Protein AF-A0A317CWC9-F1 (afdb_monomer_lite)

Foldseek 3Di:
DVVLLVQLVVQPVQDDPLNLLLVVQCVQCVVPPVWKHFDQLVVSCVVSVHPDSVLSVLSQVQCCVQFQKPFPPDAACDDPPRGRTTMIGGGDDPDSDDDVCPPGRDRDD

Organism: NCBI:txid2202420

Sequence (109 aa):
MNDYRRTIRNCPDVTGSNLAVALLMAEYADYDTGMQCFPSQKRIAAEIGFRSARQVRTIQQWLEVVGWLHFTGERVESDGDHQGNKIWWLTIPECPHRHDGSALPVVKD

Secondary structure (DSSP, 8-state):
-HHHHHHHHT-TTS-HHHHHHHHHHHHHHHHHTSSEE---HHHHHHHHT-S-HHHHHHHHHHHHHTTSEEEEEEE-SS-GGGTTPEEEEE---SS-----STTS-----

Structure (mmCIF, N/CA/C/O backbone):
data_AF-A0A317CWC9-F1
#
_entry.id   AF-A0A317CWC9-F1
#
loop_
_atom_site.group_PDB
_atom_site.id
_atom_site.type_symbol
_atom_site.label_atom_id
_atom_site.label_alt_id
_atom_site.label_comp_id
_atom_site.label_asym_id
_atom_site.label_entity_id
_atom_site.label_seq_id
_atom_site.pdbx_PDB_ins_code
_atom_site.Cartn_x
_atom_site.Cartn_y
_atom_site.Cartn_z
_atom_site.occupancy
_atom_site.B_iso_or_equiv
_atom_site.auth_seq_id
_atom_site.auth_comp_id
_atom_site.auth_asym_id
_atom_site.auth_atom_id
_atom_site.pdbx_PDB_model_num
ATOM 1 N N . MET A 1 1 ? -2.641 -6.979 -11.256 1.00 77.56 1 MET A N 1
ATOM 2 C CA . MET A 1 1 ? -3.163 -5.986 -10.289 1.00 77.56 1 MET A CA 1
ATOM 3 C C . MET A 1 1 ? -4.633 -6.159 -9.894 1.00 77.56 1 MET A C 1
ATOM 5 O O . MET A 1 1 ? -4.962 -5.996 -8.722 1.00 77.56 1 MET A O 1
ATOM 9 N N . ASN A 1 2 ? -5.535 -6.526 -10.816 1.00 76.50 2 ASN A N 1
ATOM 10 C CA . ASN A 1 2 ? -6.956 -6.739 -10.483 1.00 76.50 2 ASN A CA 1
ATOM 11 C C . ASN A 1 2 ? -7.199 -7.818 -9.414 1.00 76.50 2 ASN A C 1
ATOM 13 O O . ASN A 1 2 ? -8.069 -7.639 -8.563 1.00 76.50 2 ASN A O 1
ATOM 17 N N . ASP A 1 3 ? -6.395 -8.884 -9.401 1.00 86.00 3 ASP A N 1
ATOM 18 C CA . ASP A 1 3 ? -6.486 -9.922 -8.371 1.00 86.00 3 ASP A CA 1
ATOM 19 C C . ASP A 1 3 ? -6.113 -9.404 -6.986 1.00 86.00 3 ASP A C 1
ATOM 21 O O . ASP A 1 3 ? -6.862 -9.639 -6.045 1.00 86.00 3 ASP A O 1
ATOM 25 N N . TYR A 1 4 ? -5.051 -8.604 -6.867 1.00 91.00 4 TYR A N 1
ATOM 26 C CA . TYR A 1 4 ? -4.666 -7.976 -5.602 1.00 91.00 4 TYR A CA 1
ATOM 27 C C . TYR A 1 4 ? -5.813 -7.142 -5.020 1.00 91.00 4 TYR A C 1
ATOM 29 O O . TYR A 1 4 ? -6.251 -7.386 -3.897 1.00 91.00 4 TYR A O 1
ATOM 37 N N . ARG A 1 5 ? -6.373 -6.211 -5.810 1.00 92.50 5 ARG A N 1
ATOM 38 C CA . ARG A 1 5 ? -7.478 -5.345 -5.357 1.00 92.50 5 ARG A CA 1
ATOM 39 C C . ARG A 1 5 ? -8.727 -6.129 -4.976 1.00 92.50 5 ARG A C 1
ATOM 41 O O . ARG A 1 5 ? -9.431 -5.746 -4.047 1.00 92.50 5 ARG A O 1
ATOM 48 N N . ARG A 1 6 ? -9.038 -7.193 -5.716 1.00 91.94 6 ARG A N 1
ATOM 49 C CA . ARG A 1 6 ? -10.183 -8.056 -5.422 1.00 91.94 6 ARG A CA 1
ATOM 50 C C . ARG A 1 6 ? -9.968 -8.813 -4.115 1.00 91.94 6 ARG A C 1
ATOM 52 O O . ARG A 1 6 ? -10.848 -8.790 -3.263 1.00 91.94 6 ARG A O 1
ATOM 59 N N . THR A 1 7 ? -8.811 -9.443 -3.941 1.00 92.19 7 THR A N 1
ATOM 60 C CA . THR A 1 7 ? -8.527 -10.259 -2.757 1.00 92.19 7 THR A CA 1
ATOM 61 C C . THR A 1 7 ? -8.414 -9.399 -1.503 1.00 92.19 7 THR A C 1
ATOM 63 O O . THR A 1 7 ? -9.006 -9.747 -0.487 1.00 92.19 7 THR A O 1
ATOM 66 N N . ILE A 1 8 ? -7.746 -8.243 -1.572 1.00 92.06 8 ILE A N 1
ATOM 67 C CA . ILE A 1 8 ? -7.570 -7.374 -0.402 1.00 92.06 8 ILE A CA 1
ATOM 68 C C . ILE A 1 8 ? -8.882 -6.740 0.073 1.00 92.06 8 ILE A C 1
ATOM 70 O O . ILE A 1 8 ? -9.103 -6.640 1.273 1.00 92.06 8 ILE A O 1
ATOM 74 N N . ARG A 1 9 ? -9.802 -6.391 -0.841 1.00 93.31 9 ARG A N 1
ATOM 75 C CA . ARG A 1 9 ? -11.155 -5.917 -0.479 1.00 93.31 9 ARG A CA 1
ATOM 76 C C . ARG A 1 9 ? -11.981 -6.977 0.238 1.00 93.31 9 ARG A C 1
ATOM 78 O O . ARG A 1 9 ? -12.855 -6.634 1.024 1.00 93.31 9 ARG A O 1
ATOM 85 N N . ASN A 1 10 ? -11.715 -8.244 -0.060 1.00 90.00 10 ASN A N 1
ATOM 86 C CA . ASN A 1 10 ? -12.383 -9.376 0.566 1.00 90.00 10 ASN A CA 1
ATOM 87 C C . ASN A 1 10 ? -11.652 -9.857 1.829 1.00 90.00 10 ASN A C 1
ATOM 89 O O . ASN A 1 10 ? -12.110 -10.808 2.461 1.00 90.00 10 ASN A O 1
ATOM 93 N N . CYS A 1 11 ? -10.526 -9.237 2.202 1.00 88.12 11 CYS A N 1
ATOM 94 C CA . CYS A 1 11 ? -9.812 -9.575 3.422 1.00 88.12 11 CYS A CA 1
ATOM 95 C C . CYS A 1 11 ? -10.496 -8.896 4.620 1.00 88.12 11 CYS A C 1
ATOM 97 O O . CYS A 1 11 ? -10.513 -7.666 4.686 1.00 88.12 11 CYS A O 1
ATOM 99 N N . PRO A 1 12 ? -11.040 -9.661 5.582 1.00 85.00 12 PRO A N 1
ATOM 100 C CA . PRO A 1 12 ? -11.782 -9.091 6.706 1.00 85.00 12 PRO A CA 1
ATOM 101 C C . PRO A 1 12 ? -10.900 -8.278 7.664 1.00 85.00 12 PRO A C 1
ATOM 103 O O . PRO A 1 12 ? -11.420 -7.433 8.384 1.00 85.00 12 PRO A O 1
ATOM 106 N N . ASP A 1 13 ? -9.585 -8.512 7.660 1.00 83.81 13 ASP A N 1
ATOM 107 C CA . ASP A 1 13 ? -8.631 -7.865 8.568 1.00 83.81 13 ASP A CA 1
ATOM 108 C C . ASP A 1 13 ? -8.021 -6.578 7.982 1.00 83.81 13 ASP A C 1
ATOM 110 O O . ASP A 1 13 ? -7.399 -5.790 8.697 1.00 83.81 13 ASP A O 1
ATOM 114 N N . VAL A 1 14 ? -8.194 -6.335 6.677 1.00 89.69 14 VAL A N 1
ATOM 115 C CA . VAL A 1 14 ? -7.703 -5.126 6.002 1.00 89.69 14 VAL A CA 1
ATOM 116 C C . VAL A 1 14 ? -8.873 -4.173 5.788 1.00 89.69 14 VAL A C 1
ATOM 118 O O . VAL A 1 14 ? -9.509 -4.161 4.737 1.00 89.69 14 VAL A O 1
ATOM 121 N N . THR A 1 15 ? -9.163 -3.355 6.798 1.00 89.06 15 THR A N 1
ATOM 122 C CA . THR A 1 15 ? -10.300 -2.420 6.793 1.00 89.06 15 THR A CA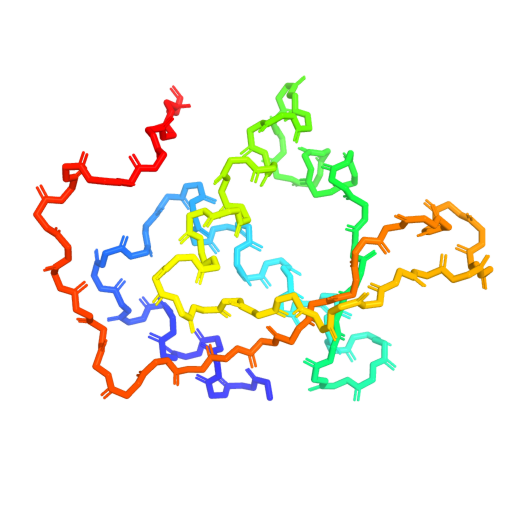 1
ATOM 123 C C . THR A 1 15 ? -9.866 -0.967 6.982 1.00 89.06 15 THR A C 1
ATOM 125 O O . THR A 1 15 ? -8.718 -0.681 7.324 1.00 89.06 15 THR A O 1
ATOM 128 N N . GLY A 1 16 ? -10.798 -0.032 6.767 1.00 92.00 16 GLY A N 1
ATOM 129 C CA . GLY A 1 16 ? -10.609 1.393 7.061 1.00 92.00 16 GLY A CA 1
ATOM 130 C C . GLY A 1 16 ? -9.366 1.986 6.393 1.00 92.00 16 GLY A C 1
ATOM 131 O O . GLY A 1 16 ? -9.128 1.787 5.198 1.00 92.00 16 GLY A O 1
ATOM 132 N N . SER A 1 17 ? -8.558 2.684 7.188 1.00 93.62 17 SER A N 1
ATOM 133 C CA . SER A 1 17 ? -7.303 3.317 6.772 1.00 93.62 17 SER A CA 1
ATOM 134 C C . SER A 1 17 ? -6.318 2.347 6.103 1.00 93.62 17 SER A C 1
ATOM 136 O O . SER A 1 17 ? -5.662 2.717 5.127 1.00 93.62 17 SER A O 1
ATOM 138 N N . ASN A 1 18 ? -6.246 1.092 6.568 1.00 93.06 18 ASN A N 1
ATOM 139 C CA . ASN A 1 18 ? -5.356 0.080 5.987 1.00 93.06 18 ASN A CA 1
ATOM 140 C C . ASN A 1 18 ? -5.765 -0.264 4.553 1.00 93.06 18 ASN A C 1
ATOM 142 O O . ASN A 1 18 ? -4.921 -0.302 3.656 1.00 93.06 18 ASN A O 1
ATOM 146 N N . LEU A 1 19 ? -7.068 -0.456 4.328 1.00 94.62 19 LEU A N 1
ATOM 147 C CA . LEU A 1 19 ? -7.609 -0.751 3.004 1.00 94.62 19 LEU A CA 1
ATOM 148 C C . LEU A 1 19 ? -7.417 0.421 2.041 1.00 94.62 19 LEU A C 1
ATOM 150 O O . LEU A 1 19 ? -7.029 0.206 0.894 1.00 94.62 19 LEU A O 1
ATOM 154 N N . ALA A 1 20 ? -7.648 1.652 2.504 1.00 96.19 20 ALA A N 1
ATOM 155 C CA . ALA A 1 20 ? -7.471 2.850 1.688 1.00 96.19 20 ALA A CA 1
ATOM 156 C C . ALA A 1 20 ? -6.024 2.989 1.185 1.00 96.19 20 ALA A C 1
ATOM 158 O O . ALA A 1 20 ? -5.803 3.145 -0.016 1.00 96.19 20 ALA A O 1
ATOM 159 N N . VAL A 1 21 ? -5.035 2.846 2.078 1.00 96.12 21 VAL A N 1
ATOM 160 C CA . VAL A 1 21 ? -3.611 2.881 1.699 1.00 96.12 21 VAL A CA 1
ATOM 161 C C . VAL A 1 21 ? -3.273 1.757 0.727 1.00 96.12 21 VAL A C 1
ATOM 163 O O . VAL A 1 21 ? -2.611 2.003 -0.279 1.00 96.12 21 VAL A O 1
ATOM 166 N N . ALA A 1 22 ? -3.732 0.534 0.989 1.00 95.06 22 ALA A N 1
ATOM 167 C CA . ALA A 1 22 ? -3.384 -0.606 0.154 1.00 95.06 22 ALA A CA 1
ATOM 168 C C . ALA A 1 22 ? -3.984 -0.517 -1.262 1.00 95.06 22 ALA A C 1
ATOM 170 O O . ALA A 1 22 ? -3.322 -0.874 -2.238 1.00 95.06 22 ALA A O 1
ATOM 171 N N . LEU A 1 23 ? -5.214 -0.008 -1.390 1.00 95.38 23 LEU A N 1
ATOM 172 C CA . LEU A 1 23 ? -5.846 0.236 -2.689 1.00 95.38 23 LEU A CA 1
ATOM 173 C C . LEU A 1 23 ? -5.151 1.354 -3.463 1.00 95.38 23 LEU A C 1
ATOM 175 O O . LEU A 1 23 ? -4.945 1.205 -4.668 1.00 95.38 23 LEU A O 1
ATOM 179 N N . LEU A 1 24 ? -4.752 2.425 -2.775 1.00 94.50 24 LEU A N 1
ATOM 180 C CA . LEU A 1 24 ? -4.024 3.519 -3.402 1.00 94.50 24 LEU A CA 1
ATOM 181 C C . LEU A 1 24 ? -2.640 3.060 -3.876 1.00 94.50 24 LEU A C 1
ATOM 183 O O . LEU A 1 24 ? -2.241 3.353 -4.996 1.00 94.50 24 LEU A O 1
ATOM 187 N N . MET A 1 25 ? -1.931 2.244 -3.092 1.00 93.44 25 MET A N 1
ATOM 188 C CA . MET A 1 25 ? -0.676 1.633 -3.544 1.00 93.44 25 MET A CA 1
ATOM 189 C C . MET A 1 25 ? -0.858 0.772 -4.802 1.00 93.44 25 MET A C 1
ATOM 191 O O . MET A 1 25 ? -0.024 0.834 -5.703 1.00 93.44 25 MET A O 1
ATOM 195 N N . ALA A 1 26 ? -1.966 0.033 -4.913 1.00 93.12 26 ALA A N 1
ATOM 196 C CA . ALA A 1 26 ? -2.297 -0.697 -6.137 1.00 93.12 26 ALA A CA 1
ATOM 197 C C . ALA A 1 26 ? -2.540 0.223 -7.340 1.00 93.12 26 ALA A C 1
ATOM 199 O O . ALA A 1 26 ? -2.187 -0.133 -8.458 1.00 93.12 26 ALA A O 1
ATOM 200 N N . GLU A 1 27 ? -3.149 1.393 -7.142 1.00 91.50 27 GLU A N 1
ATOM 201 C CA . GLU A 1 27 ? -3.307 2.422 -8.182 1.00 91.50 27 GLU A CA 1
ATOM 202 C C . GLU A 1 27 ? -1.965 2.967 -8.677 1.00 91.50 27 GLU A C 1
ATOM 204 O O . GLU A 1 27 ? -1.737 3.009 -9.883 1.00 91.50 27 GLU A O 1
ATOM 209 N N . TYR A 1 28 ? -1.030 3.259 -7.769 1.00 88.88 28 TYR A N 1
ATOM 210 C CA . TYR A 1 28 ? 0.331 3.638 -8.160 1.00 88.88 28 TYR A CA 1
ATOM 211 C C . TYR A 1 28 ? 1.062 2.528 -8.916 1.00 88.88 28 TYR A C 1
ATOM 213 O O . TYR A 1 28 ? 1.774 2.814 -9.876 1.00 88.88 28 TYR A O 1
ATOM 221 N N . ALA A 1 29 ? 0.883 1.268 -8.512 1.00 88.75 29 ALA A N 1
ATOM 222 C CA . ALA A 1 29 ? 1.506 0.148 -9.210 1.00 88.75 29 ALA A CA 1
ATOM 223 C C . ALA A 1 29 ? 0.989 -0.011 -10.645 1.00 88.75 29 ALA A C 1
ATOM 225 O O . ALA A 1 29 ? 1.768 -0.366 -11.523 1.00 88.75 29 ALA A O 1
ATOM 226 N N . ASP A 1 30 ? -0.294 0.269 -10.897 1.00 85.12 30 ASP A N 1
ATOM 227 C CA . ASP A 1 30 ? -0.851 0.256 -12.256 1.00 85.12 30 ASP A CA 1
ATOM 228 C C . ASP A 1 30 ? -0.257 1.343 -13.154 1.00 85.12 30 ASP A C 1
ATOM 230 O O . ASP A 1 30 ? -0.150 1.135 -14.360 1.00 85.12 30 ASP A O 1
ATOM 234 N N . TYR A 1 31 ? 0.103 2.494 -12.581 1.00 76.06 31 TYR A N 1
ATOM 235 C CA . TYR A 1 31 ? 0.630 3.623 -13.343 1.00 76.06 31 TYR A CA 1
ATOM 236 C C . TYR A 1 31 ? 2.103 3.446 -13.746 1.00 76.06 31 TYR A C 1
ATOM 238 O O . TYR A 1 31 ? 2.499 3.922 -14.805 1.00 76.06 31 TYR A O 1
ATOM 246 N N . ASP A 1 32 ? 2.907 2.771 -12.919 1.00 70.75 32 ASP A N 1
ATOM 247 C CA . ASP A 1 32 ? 4.354 2.637 -13.129 1.00 70.75 32 ASP A CA 1
ATOM 248 C C . ASP A 1 32 ? 4.734 1.396 -13.965 1.00 70.75 32 ASP A C 1
ATOM 250 O O . ASP A 1 32 ? 5.085 1.501 -15.138 1.00 70.75 32 ASP A O 1
ATOM 254 N N . THR A 1 33 ? 4.658 0.195 -13.381 1.00 62.25 33 THR A N 1
ATOM 255 C CA . THR A 1 33 ? 5.203 -1.044 -13.991 1.00 62.25 33 THR A CA 1
ATOM 256 C C . THR A 1 33 ? 4.290 -2.266 -13.858 1.00 62.25 33 THR A C 1
ATOM 258 O O . THR A 1 33 ? 4.608 -3.347 -14.354 1.00 62.25 33 THR A O 1
ATOM 261 N N . GLY A 1 34 ?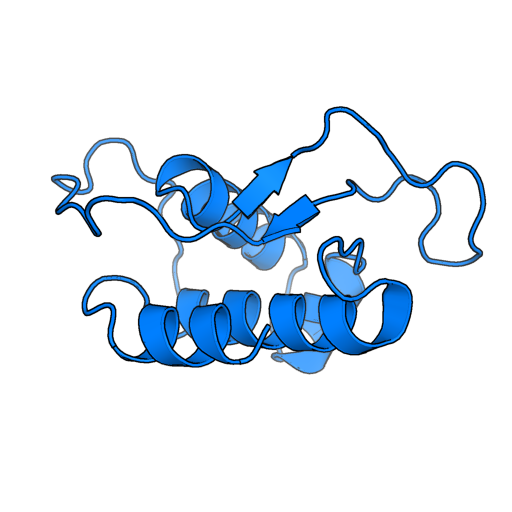 3.144 -2.129 -13.189 1.00 65.19 34 GLY A N 1
ATOM 262 C CA . GLY A 1 34 ? 2.128 -3.171 -13.038 1.00 65.19 34 GLY A CA 1
ATOM 263 C C . GLY A 1 34 ? 2.358 -4.162 -11.892 1.00 65.19 34 GLY A C 1
ATOM 264 O O . GLY A 1 34 ? 1.487 -5.005 -11.666 1.00 65.19 34 GLY A O 1
ATOM 265 N N . MET A 1 35 ? 3.476 -4.080 -11.156 1.00 66.38 35 MET A N 1
ATOM 266 C CA . MET A 1 35 ? 3.751 -4.932 -9.979 1.00 66.38 35 MET A CA 1
ATOM 267 C C . MET A 1 35 ? 4.500 -4.241 -8.833 1.00 66.38 35 MET A C 1
ATOM 269 O O . MET A 1 35 ? 4.314 -4.642 -7.680 1.00 66.38 35 MET A O 1
ATOM 273 N N . GLN A 1 36 ? 5.308 -3.214 -9.113 1.00 83.38 36 GLN A N 1
ATOM 274 C CA . GLN A 1 36 ? 5.991 -2.439 -8.079 1.00 83.38 36 GLN A CA 1
ATOM 275 C C . GLN A 1 36 ? 5.416 -1.026 -7.980 1.00 83.38 36 GLN A C 1
ATOM 277 O O . GLN A 1 36 ? 4.867 -0.497 -8.943 1.00 83.38 36 GLN A O 1
ATOM 282 N N . CYS A 1 37 ? 5.524 -0.418 -6.804 1.00 87.88 37 CYS A N 1
ATOM 283 C CA . CYS A 1 37 ? 5.144 0.972 -6.598 1.00 87.88 37 CYS A CA 1
ATOM 284 C C . CYS A 1 37 ? 6.051 1.646 -5.569 1.00 87.88 37 CYS A C 1
ATOM 286 O O . CYS A 1 37 ? 6.576 1.010 -4.655 1.00 87.88 37 CYS A O 1
ATOM 288 N N . PHE A 1 38 ? 6.218 2.958 -5.704 1.00 90.56 38 PHE A N 1
ATOM 289 C CA . PHE A 1 38 ? 7.049 3.772 -4.810 1.00 90.56 38 PHE A CA 1
ATOM 290 C C . PHE A 1 38 ? 6.425 5.148 -4.490 1.00 90.56 38 PHE A C 1
ATOM 292 O O . PHE A 1 38 ? 7.108 6.183 -4.507 1.00 90.56 38 PHE A O 1
ATOM 299 N N . PRO A 1 39 ? 5.114 5.218 -4.179 1.00 88.62 39 PRO A N 1
ATOM 300 C CA . PRO A 1 39 ? 4.491 6.485 -3.824 1.00 88.62 39 PRO A CA 1
ATOM 301 C C . PRO A 1 39 ? 5.127 7.080 -2.567 1.00 88.62 39 PRO A C 1
ATOM 303 O O . PRO A 1 39 ? 5.443 6.377 -1.599 1.00 88.62 39 PRO A O 1
ATOM 306 N N . SER A 1 40 ? 5.274 8.406 -2.554 1.00 90.31 40 SER A N 1
ATOM 307 C CA . SER A 1 40 ? 5.748 9.091 -1.356 1.00 90.31 40 SER A CA 1
ATOM 308 C C . SER A 1 40 ? 4.685 9.014 -0.256 1.00 90.31 40 SER A C 1
ATOM 310 O O . SER A 1 40 ? 3.487 9.180 -0.494 1.00 90.31 40 SER A O 1
ATOM 312 N N . GLN A 1 41 ? 5.118 8.805 0.989 1.00 92.38 41 GLN A N 1
ATOM 313 C CA . GLN A 1 41 ? 4.199 8.726 2.134 1.00 92.38 41 GLN A CA 1
ATOM 314 C C . GLN A 1 41 ? 3.409 10.025 2.334 1.00 92.38 41 GLN A C 1
ATOM 316 O O . GLN A 1 41 ? 2.265 9.995 2.779 1.00 92.38 41 GLN A O 1
ATOM 321 N N . LYS A 1 42 ? 4.014 11.171 1.992 1.00 92.38 42 LYS A N 1
ATOM 322 C CA . LYS A 1 42 ? 3.346 12.477 2.029 1.00 92.38 42 LYS A CA 1
ATOM 323 C C . LYS A 1 42 ? 2.210 12.552 1.016 1.00 92.38 42 LYS A C 1
ATOM 325 O O . LYS A 1 42 ? 1.155 13.080 1.346 1.00 92.38 42 LYS A O 1
ATOM 330 N N . ARG A 1 43 ? 2.419 12.011 -0.184 1.00 91.44 43 ARG A N 1
ATOM 331 C CA . ARG A 1 43 ? 1.413 12.023 -1.242 1.00 91.44 43 ARG A CA 1
ATOM 332 C C . ARG A 1 43 ? 0.235 11.114 -0.911 1.00 91.44 43 ARG A C 1
ATOM 334 O O . ARG A 1 43 ? -0.894 11.582 -0.948 1.00 91.44 43 ARG A O 1
ATOM 341 N N . ILE A 1 44 ? 0.501 9.892 -0.442 1.00 93.38 44 ILE A N 1
ATOM 342 C CA . ILE A 1 44 ? -0.553 9.000 0.075 1.00 93.38 44 ILE A CA 1
ATOM 343 C C . ILE A 1 44 ? -1.346 9.686 1.193 1.00 93.38 44 ILE A C 1
ATOM 345 O O . ILE A 1 44 ? -2.572 9.648 1.196 1.00 93.38 44 ILE A O 1
ATOM 349 N N . ALA A 1 45 ? -0.658 10.326 2.146 1.00 94.25 45 ALA A N 1
ATOM 350 C CA . ALA A 1 45 ? -1.329 11.013 3.246 1.00 94.25 45 ALA A CA 1
ATOM 351 C C . ALA A 1 45 ? -2.247 12.132 2.737 1.00 94.25 45 ALA A C 1
ATOM 353 O O . ALA A 1 45 ? -3.377 12.236 3.201 1.00 94.25 45 ALA A O 1
ATOM 354 N N . ALA A 1 46 ? -1.790 12.930 1.769 1.00 93.62 46 ALA A N 1
ATOM 355 C CA . ALA A 1 46 ? -2.592 13.991 1.170 1.00 93.62 46 ALA A CA 1
ATOM 356 C C . ALA A 1 46 ? -3.820 13.447 0.420 1.00 93.62 46 ALA A C 1
ATOM 358 O O . ALA A 1 46 ? -4.911 13.982 0.589 1.00 93.62 46 ALA A O 1
ATOM 359 N N . GLU A 1 47 ? -3.660 12.374 -0.357 1.00 93.94 47 GLU A N 1
ATOM 360 C CA . GLU A 1 47 ? -4.739 11.777 -1.159 1.00 93.94 47 GLU A CA 1
ATOM 361 C C . GLU A 1 47 ? -5.809 11.094 -0.295 1.00 93.94 47 GLU A C 1
ATOM 363 O O . GLU A 1 47 ? -6.994 11.173 -0.606 1.00 93.94 47 GLU A O 1
ATOM 368 N N . ILE A 1 48 ? -5.418 10.484 0.828 1.00 92.56 48 ILE A N 1
ATOM 369 C CA . ILE A 1 48 ? -6.358 9.867 1.781 1.00 92.56 48 ILE A CA 1
ATOM 370 C C . ILE A 1 48 ? -6.941 10.899 2.766 1.00 92.56 48 ILE A C 1
ATOM 372 O O . ILE A 1 48 ? -7.988 10.668 3.367 1.00 92.56 48 ILE A O 1
ATOM 376 N N . GLY A 1 49 ? -6.288 12.053 2.936 1.00 93.25 49 GLY A N 1
ATOM 377 C CA . GLY A 1 49 ? -6.689 13.088 3.895 1.00 93.25 49 GLY A CA 1
ATOM 378 C C . GLY A 1 49 ? -6.107 12.906 5.302 1.00 93.25 49 GLY A C 1
ATOM 379 O O . GLY A 1 49 ? -6.609 13.484 6.269 1.00 93.25 49 GLY A O 1
ATOM 380 N N . PHE A 1 50 ? -5.032 12.131 5.449 1.00 92.38 50 PHE A N 1
ATOM 381 C CA . PHE A 1 50 ? -4.304 12.029 6.710 1.00 92.38 50 PHE A CA 1
ATOM 382 C C . PHE A 1 50 ? -3.509 13.297 7.005 1.00 92.38 50 PHE A C 1
ATOM 384 O O . PHE A 1 50 ? -2.815 13.857 6.158 1.00 92.38 50 PHE A O 1
ATOM 391 N N . ARG A 1 51 ? -3.512 13.697 8.279 1.00 90.19 51 ARG A N 1
ATOM 392 C CA . ARG A 1 51 ? -2.735 14.852 8.756 1.00 90.19 51 ARG A CA 1
ATOM 393 C C . ARG A 1 51 ? -1.229 14.585 8.817 1.00 90.19 51 ARG A C 1
ATOM 395 O O . ARG A 1 51 ? -0.453 15.520 8.995 1.00 90.19 51 ARG A O 1
ATOM 402 N N . SER A 1 52 ? -0.800 13.323 8.732 1.00 90.94 52 SER A N 1
ATOM 403 C CA . SER A 1 52 ? 0.605 12.944 8.884 1.00 90.94 52 SER A CA 1
ATOM 404 C C . SER A 1 52 ? 1.007 11.765 8.006 1.00 90.94 52 SER A C 1
ATOM 406 O O . SER A 1 52 ? 0.408 10.692 8.056 1.00 90.94 52 SER A O 1
ATOM 408 N N . ALA A 1 53 ? 2.138 11.919 7.314 1.00 92.75 53 ALA A N 1
ATOM 409 C CA . ALA A 1 53 ? 2.817 10.834 6.603 1.00 92.75 53 ALA A CA 1
ATOM 410 C C . ALA A 1 53 ? 3.268 9.687 7.531 1.00 92.75 53 ALA A C 1
ATOM 412 O O . ALA A 1 53 ? 3.482 8.565 7.074 1.00 92.75 53 ALA A O 1
ATOM 413 N N . ARG A 1 54 ? 3.391 9.933 8.846 1.00 92.56 54 ARG A N 1
ATOM 414 C CA . ARG A 1 54 ? 3.748 8.887 9.815 1.00 92.56 54 ARG A CA 1
ATOM 415 C C . ARG A 1 54 ? 2.681 7.795 9.891 1.00 92.56 54 ARG A C 1
ATOM 417 O O . ARG A 1 54 ? 3.043 6.635 10.048 1.00 92.56 54 ARG A O 1
ATOM 424 N N . GLN A 1 55 ? 1.408 8.155 9.740 1.00 92.50 55 GLN A N 1
ATOM 425 C CA . GLN A 1 55 ? 0.303 7.195 9.739 1.00 92.50 55 GLN A CA 1
ATOM 426 C C . GLN A 1 55 ? 0.418 6.243 8.546 1.00 92.50 55 GLN A C 1
ATOM 428 O O . GLN A 1 55 ? 0.373 5.031 8.723 1.00 92.50 55 GLN A O 1
ATOM 433 N N . VAL A 1 56 ? 0.718 6.779 7.358 1.00 94.94 56 VAL A N 1
ATOM 434 C CA . VAL A 1 56 ? 0.995 5.971 6.159 1.00 94.94 56 VAL A CA 1
ATOM 435 C C . VAL A 1 56 ? 2.162 5.020 6.387 1.00 94.94 56 VAL A C 1
ATOM 437 O O . VAL A 1 56 ? 2.060 3.845 6.053 1.00 94.94 56 VAL A O 1
ATOM 440 N N . ARG A 1 57 ? 3.261 5.492 6.991 1.00 93.69 57 ARG A N 1
ATOM 441 C CA . ARG A 1 57 ? 4.406 4.629 7.312 1.00 93.69 57 ARG A CA 1
ATOM 442 C C . ARG A 1 57 ? 4.000 3.451 8.196 1.00 93.69 57 ARG A C 1
ATOM 444 O O . ARG A 1 57 ? 4.423 2.333 7.923 1.00 93.69 57 ARG A O 1
ATOM 451 N N . THR A 1 58 ? 3.217 3.698 9.244 1.00 93.94 58 THR A N 1
ATOM 452 C CA . THR A 1 58 ? 2.738 2.645 10.150 1.00 93.94 58 THR A CA 1
ATOM 453 C C . THR A 1 58 ? 1.856 1.642 9.410 1.00 93.94 58 THR A C 1
ATOM 455 O O . THR A 1 58 ? 2.041 0.442 9.580 1.00 93.94 58 THR A O 1
ATOM 458 N N . ILE A 1 59 ? 0.965 2.116 8.538 1.00 94.88 59 ILE A N 1
ATOM 459 C CA . ILE A 1 59 ? 0.096 1.256 7.728 1.00 94.88 59 ILE A CA 1
ATOM 460 C C . ILE A 1 59 ? 0.908 0.427 6.724 1.00 94.88 59 ILE A C 1
ATOM 462 O O . ILE A 1 59 ? 0.682 -0.769 6.601 1.00 94.88 59 ILE A O 1
ATOM 466 N N . GLN A 1 60 ? 1.896 1.018 6.046 1.00 94.50 60 GLN A N 1
ATOM 467 C CA . GLN A 1 60 ? 2.788 0.289 5.136 1.00 94.50 60 GLN A CA 1
ATOM 468 C C . GLN A 1 60 ? 3.570 -0.809 5.866 1.00 94.50 60 GLN A C 1
ATOM 470 O O . GLN A 1 60 ? 3.665 -1.920 5.363 1.00 94.50 60 GLN A O 1
ATOM 475 N N . GLN A 1 61 ? 4.086 -0.521 7.066 1.00 92.19 61 GLN A N 1
ATOM 476 C CA . GLN A 1 61 ? 4.751 -1.526 7.903 1.00 92.19 61 GLN A CA 1
ATOM 477 C C . GLN A 1 61 ? 3.790 -2.634 8.334 1.00 92.19 61 GLN A C 1
ATOM 479 O O . GLN A 1 61 ? 4.165 -3.799 8.352 1.00 92.19 61 GLN A O 1
ATOM 484 N N . TRP A 1 62 ? 2.553 -2.279 8.678 1.00 92.50 62 TRP A N 1
ATOM 485 C CA . TRP A 1 62 ? 1.529 -3.255 9.017 1.00 92.50 62 TRP A CA 1
ATOM 486 C C . TRP A 1 62 ? 1.232 -4.173 7.826 1.00 92.50 62 TRP A C 1
ATOM 488 O O . TRP A 1 62 ? 1.334 -5.386 7.965 1.00 92.50 62 TRP A O 1
ATOM 498 N N . LEU A 1 63 ? 0.964 -3.597 6.648 1.00 92.56 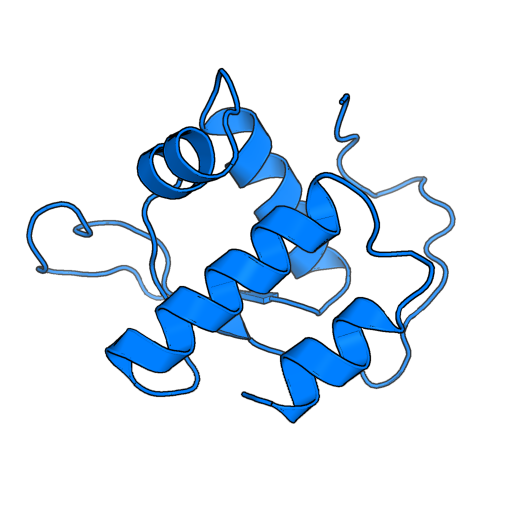63 LEU A N 1
ATOM 499 C CA . LEU A 1 63 ? 0.711 -4.327 5.401 1.00 92.56 63 LEU A CA 1
ATOM 500 C C . LEU A 1 63 ? 1.901 -5.203 4.984 1.00 92.56 63 LEU A C 1
ATOM 502 O O . LEU A 1 63 ? 1.694 -6.276 4.427 1.00 92.56 63 LEU A O 1
ATOM 506 N N . GLU A 1 64 ? 3.128 -4.762 5.265 1.00 92.69 64 GLU A N 1
ATOM 507 C CA . GLU A 1 64 ? 4.350 -5.547 5.068 1.00 92.69 64 GLU A CA 1
ATOM 508 C C . GLU A 1 64 ? 4.395 -6.764 6.000 1.00 92.69 64 GLU A C 1
ATOM 510 O O . GLU A 1 64 ? 4.603 -7.885 5.545 1.00 92.69 64 GLU A O 1
ATOM 515 N N . VAL A 1 65 ? 4.123 -6.571 7.295 1.00 89.75 65 VAL A N 1
ATOM 516 C CA . VAL A 1 65 ? 4.095 -7.659 8.288 1.00 89.75 65 VAL A CA 1
ATOM 517 C C . VAL A 1 65 ? 3.031 -8.704 7.955 1.00 89.75 65 VAL A C 1
ATOM 519 O O . VAL A 1 65 ? 3.295 -9.896 8.080 1.00 89.75 65 VAL A O 1
ATOM 522 N N . VAL A 1 66 ? 1.849 -8.275 7.508 1.00 87.38 66 VAL A N 1
ATOM 523 C CA . VAL A 1 66 ? 0.754 -9.192 7.149 1.00 87.38 66 VAL A CA 1
ATOM 524 C C . VAL A 1 66 ? 0.838 -9.714 5.705 1.00 87.38 66 VAL A C 1
ATOM 526 O O . VAL A 1 66 ? -0.059 -10.422 5.252 1.00 87.38 66 VAL A O 1
ATOM 529 N N . GLY A 1 67 ? 1.907 -9.383 4.973 1.00 90.44 67 GLY A N 1
ATOM 530 C CA . GLY A 1 67 ? 2.230 -9.983 3.677 1.00 90.44 67 GLY A CA 1
ATOM 531 C C . GLY A 1 67 ? 1.490 -9.415 2.463 1.00 90.44 67 GLY A C 1
ATOM 532 O O . GLY A 1 67 ? 1.520 -10.037 1.402 1.00 90.44 67 GLY A O 1
ATOM 533 N N . TRP A 1 68 ? 0.844 -8.251 2.575 1.00 92.50 68 TRP A N 1
ATOM 534 C CA . TRP A 1 68 ? 0.244 -7.536 1.433 1.00 92.50 68 TRP A CA 1
ATOM 535 C C . TRP A 1 68 ? 1.246 -6.645 0.692 1.00 92.50 68 TRP A C 1
ATOM 537 O O . TRP A 1 68 ? 1.056 -6.338 -0.484 1.00 92.50 68 TRP A O 1
ATOM 547 N N . LEU A 1 69 ? 2.317 -6.236 1.372 1.00 93.19 69 LEU A N 1
ATOM 548 C CA . LEU A 1 69 ? 3.437 -5.513 0.779 1.00 93.19 69 LEU A CA 1
ATOM 549 C C . LEU A 1 69 ? 4.744 -6.259 1.027 1.00 93.19 69 LEU A C 1
ATOM 551 O O . LEU A 1 69 ? 4.923 -6.893 2.063 1.00 93.19 69 LEU A O 1
ATOM 555 N N . HIS A 1 70 ? 5.698 -6.094 0.120 1.00 93.00 70 HIS 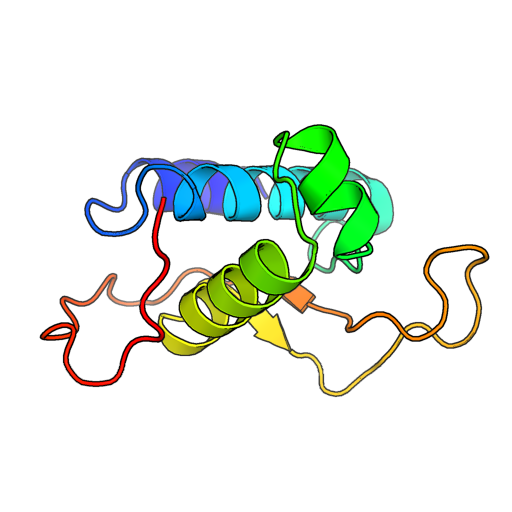A N 1
ATOM 556 C CA . HIS A 1 70 ? 7.071 -6.527 0.337 1.00 93.00 70 HIS A CA 1
ATOM 557 C C . HIS A 1 70 ? 8.042 -5.425 -0.072 1.00 93.00 70 HIS A C 1
ATOM 559 O O . HIS A 1 70 ? 7.984 -4.928 -1.197 1.00 93.00 70 HIS A O 1
ATOM 565 N N . PHE A 1 71 ? 8.920 -5.005 0.839 1.00 93.12 71 PHE A N 1
ATOM 566 C CA . PHE A 1 71 ? 9.989 -4.080 0.486 1.00 93.12 71 PHE A CA 1
ATOM 567 C C . PHE A 1 71 ? 11.023 -4.811 -0.370 1.00 93.12 71 PHE A C 1
ATOM 569 O O . PHE A 1 71 ? 11.579 -5.811 0.069 1.00 93.12 71 PHE A O 1
ATOM 576 N N . THR A 1 72 ? 11.326 -4.297 -1.560 1.00 89.94 72 THR A N 1
ATOM 577 C CA . THR A 1 72 ? 12.240 -4.980 -2.496 1.00 89.94 72 THR A CA 1
ATOM 578 C C . THR A 1 72 ? 13.704 -4.966 -2.050 1.00 89.94 72 THR A C 1
ATOM 580 O O . THR A 1 72 ? 14.537 -5.635 -2.650 1.00 89.94 72 THR A O 1
ATOM 583 N N . GLY A 1 73 ? 14.040 -4.186 -1.017 1.00 90.50 73 GLY A N 1
ATOM 584 C CA . GLY A 1 73 ? 15.420 -3.876 -0.637 1.00 90.50 73 GLY A CA 1
ATOM 585 C C . GLY A 1 73 ? 15.949 -2.600 -1.296 1.00 90.50 73 GLY A C 1
ATOM 586 O O . GLY A 1 73 ? 16.942 -2.041 -0.831 1.00 90.50 73 GLY A O 1
ATOM 587 N N . GLU A 1 74 ? 15.250 -2.086 -2.307 1.00 92.19 74 GLU A N 1
ATOM 588 C CA . GLU A 1 74 ? 15.711 -0.982 -3.143 1.00 92.19 74 GLU A CA 1
ATOM 589 C C . GLU A 1 74 ? 14.940 0.312 -2.886 1.00 92.19 74 GLU A C 1
ATOM 591 O O . GLU A 1 74 ? 13.782 0.338 -2.455 1.00 92.19 74 GLU A O 1
ATOM 596 N N . ARG A 1 75 ? 15.599 1.433 -3.169 1.00 92.88 75 ARG A N 1
ATOM 597 C CA . ARG A 1 75 ? 14.992 2.760 -3.125 1.00 92.88 75 ARG A CA 1
ATOM 598 C C . ARG A 1 75 ? 15.124 3.416 -4.483 1.00 92.88 75 ARG A C 1
ATOM 600 O O . ARG A 1 75 ? 16.094 3.183 -5.189 1.00 92.88 75 ARG A O 1
ATOM 607 N N . VAL A 1 76 ? 14.168 4.276 -4.799 1.00 88.81 76 VAL A N 1
ATOM 608 C CA . VAL A 1 76 ? 14.180 5.076 -6.023 1.00 88.81 76 VAL A CA 1
ATOM 609 C C . VAL A 1 76 ? 15.430 5.960 -6.043 1.00 88.81 76 VAL A C 1
ATOM 611 O O . VAL A 1 76 ? 15.579 6.841 -5.194 1.00 88.81 76 VAL A O 1
ATOM 614 N N . GLU A 1 77 ? 16.335 5.725 -6.991 1.00 85.38 77 GLU A N 1
ATOM 615 C CA . GLU A 1 77 ? 17.623 6.430 -7.063 1.00 85.38 77 GLU A CA 1
ATOM 616 C C . GLU A 1 77 ? 17.487 7.840 -7.655 1.00 85.38 77 GLU A C 1
ATOM 618 O O . GLU A 1 77 ? 18.068 8.797 -7.133 1.00 85.38 77 GLU A O 1
ATOM 623 N N . SER A 1 78 ? 16.663 7.991 -8.695 1.00 74.88 78 SER A N 1
ATOM 624 C CA . SER A 1 78 ? 16.340 9.283 -9.304 1.00 74.88 78 SER A CA 1
ATOM 625 C C . SER A 1 78 ? 14.978 9.248 -10.003 1.00 74.88 78 SER A C 1
ATOM 627 O O . SER A 1 78 ? 14.850 8.651 -11.067 1.00 74.88 78 SER A O 1
ATOM 629 N N . ASP A 1 79 ? 13.979 9.906 -9.414 1.00 75.25 79 ASP A N 1
ATOM 630 C CA . ASP A 1 79 ? 12.664 10.141 -10.030 1.00 75.25 79 ASP A CA 1
ATOM 631 C C . ASP A 1 79 ? 11.970 11.331 -9.341 1.00 75.25 79 ASP A C 1
ATOM 633 O O . ASP A 1 79 ? 11.035 11.169 -8.560 1.00 75.25 79 ASP A O 1
ATOM 637 N N . GLY A 1 80 ? 12.511 12.541 -9.522 1.00 80.50 80 GLY A N 1
ATOM 638 C CA . GLY A 1 80 ? 11.947 13.777 -8.960 1.00 80.50 80 GLY A CA 1
ATOM 639 C C . GLY A 1 80 ? 11.549 13.666 -7.479 1.00 80.50 80 GLY A C 1
ATOM 640 O O . GLY A 1 80 ? 12.361 13.304 -6.626 1.00 80.50 80 GLY A O 1
ATOM 641 N N . ASP A 1 81 ? 10.273 13.932 -7.188 1.00 76.50 81 ASP A N 1
ATOM 642 C CA . ASP A 1 81 ? 9.689 13.888 -5.837 1.00 76.50 81 ASP A CA 1
ATOM 643 C C . ASP A 1 81 ? 9.613 12.475 -5.223 1.00 76.50 81 ASP A C 1
ATOM 645 O O . ASP A 1 81 ? 9.298 12.320 -4.035 1.00 76.50 81 ASP A O 1
ATOM 649 N N . HIS A 1 82 ? 9.883 11.434 -6.014 1.00 79.56 82 HIS A N 1
ATOM 650 C CA . HIS A 1 82 ? 9.908 10.047 -5.564 1.00 79.56 82 HIS A CA 1
ATOM 651 C C . HIS A 1 82 ? 11.288 9.574 -5.104 1.00 79.56 82 HIS A C 1
ATOM 653 O O . HIS A 1 82 ? 11.390 8.494 -4.515 1.00 79.56 82 HIS A O 1
ATOM 659 N N . GLN A 1 83 ? 12.338 10.376 -5.311 1.00 84.06 83 GLN A N 1
ATOM 660 C CA . GLN A 1 83 ? 13.699 10.017 -4.930 1.00 84.06 83 GLN A CA 1
ATOM 661 C C . GLN A 1 83 ? 13.800 9.599 -3.452 1.00 84.06 83 GLN A C 1
ATOM 663 O O . GLN A 1 83 ? 13.303 10.260 -2.540 1.00 84.06 83 GLN A O 1
ATOM 668 N N . GLY A 1 84 ? 14.478 8.478 -3.212 1.00 86.69 84 GLY A N 1
ATOM 669 C CA . GLY A 1 84 ? 14.708 7.911 -1.888 1.00 86.69 84 GLY A CA 1
ATOM 670 C C . GLY A 1 84 ? 13.520 7.142 -1.304 1.00 86.69 84 GLY A C 1
ATOM 671 O O . GLY A 1 84 ? 13.668 6.549 -0.227 1.00 86.69 84 GLY A O 1
ATOM 672 N N . ASN A 1 85 ? 12.365 7.100 -1.976 1.00 89.81 85 ASN A N 1
ATOM 673 C CA . ASN A 1 85 ? 11.237 6.283 -1.536 1.00 89.81 85 ASN A CA 1
ATOM 674 C C . ASN A 1 85 ? 11.559 4.795 -1.658 1.00 89.81 85 ASN A C 1
ATOM 676 O O . ASN A 1 85 ? 12.315 4.367 -2.527 1.00 89.81 85 ASN A O 1
ATOM 680 N N . LYS A 1 86 ? 10.971 4.002 -0.761 1.00 92.31 86 LYS A N 1
ATOM 681 C CA . LYS A 1 86 ? 11.030 2.544 -0.840 1.00 92.31 86 LYS A CA 1
ATOM 682 C C . LYS A 1 86 ? 10.258 2.057 -2.065 1.00 92.31 86 LYS A C 1
ATOM 684 O O . LYS A 1 86 ? 9.143 2.529 -2.290 1.00 92.31 86 LYS A O 1
ATOM 689 N N . ILE A 1 87 ? 10.825 1.086 -2.773 1.00 92.00 87 ILE A N 1
ATOM 690 C CA . ILE A 1 87 ? 10.119 0.333 -3.807 1.00 92.00 87 ILE A CA 1
ATOM 691 C C . ILE A 1 87 ? 9.434 -0.861 -3.136 1.00 92.00 87 ILE A C 1
ATOM 693 O O . ILE A 1 87 ? 10.037 -1.586 -2.341 1.00 92.00 87 ILE A O 1
ATOM 697 N N . TRP A 1 88 ? 8.145 -1.023 -3.412 1.00 93.00 88 TRP A N 1
ATOM 698 C CA . TRP A 1 88 ? 7.295 -2.048 -2.820 1.00 93.00 88 TRP A CA 1
ATOM 699 C C . TRP A 1 88 ? 6.739 -2.969 -3.894 1.00 93.00 88 TRP A C 1
ATOM 701 O O . TRP A 1 88 ? 6.190 -2.485 -4.882 1.00 93.00 88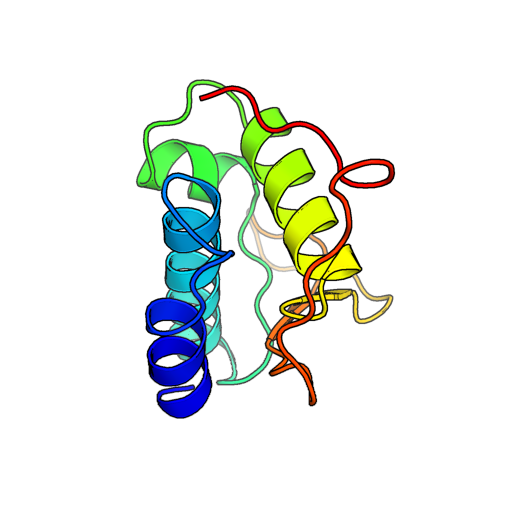 TRP A O 1
ATOM 711 N N . TRP A 1 89 ? 6.798 -4.277 -3.664 1.00 92.56 89 TRP A N 1
ATOM 712 C CA . TRP A 1 89 ? 5.985 -5.252 -4.384 1.00 92.56 89 TRP A CA 1
ATOM 713 C C . TRP A 1 89 ? 4.632 -5.421 -3.708 1.00 92.56 89 TRP A C 1
ATOM 715 O O . TRP A 1 89 ? 4.535 -5.463 -2.480 1.00 92.56 89 TRP A O 1
ATOM 725 N N . LEU A 1 90 ? 3.595 -5.543 -4.532 1.00 92.56 90 LEU A N 1
ATOM 726 C CA . LEU A 1 90 ? 2.254 -5.890 -4.080 1.00 92.56 90 LEU A CA 1
ATOM 727 C C . LEU A 1 90 ? 2.107 -7.409 -4.077 1.00 92.56 90 LEU A C 1
ATOM 729 O O . LEU A 1 90 ? 2.272 -8.054 -5.113 1.00 92.56 90 LEU A O 1
ATOM 733 N N . THR A 1 91 ? 1.796 -7.978 -2.918 1.00 91.19 91 THR A N 1
ATOM 734 C CA . THR A 1 91 ? 1.767 -9.429 -2.703 1.00 91.19 91 THR A CA 1
ATOM 735 C C . THR A 1 91 ? 0.395 -9.886 -2.215 1.00 91.19 91 THR A C 1
ATOM 737 O O . THR A 1 91 ? -0.356 -9.123 -1.615 1.00 91.19 91 THR A O 1
ATOM 740 N N . ILE A 1 92 ? 0.035 -11.137 -2.507 1.00 89.88 92 ILE A N 1
ATOM 741 C CA . ILE A 1 92 ? -1.184 -11.767 -1.985 1.00 89.88 92 ILE A CA 1
ATOM 742 C C . ILE A 1 92 ? -0.729 -12.886 -1.044 1.00 89.88 92 ILE A C 1
ATOM 744 O O . ILE A 1 92 ? -0.142 -13.854 -1.532 1.00 89.88 92 ILE A O 1
ATOM 748 N N . PRO A 1 93 ? -0.949 -12.771 0.275 1.00 86.25 93 PRO A N 1
ATOM 749 C CA . PRO A 1 93 ? -0.528 -13.805 1.211 1.00 86.25 93 PRO A CA 1
ATOM 750 C C . PRO A 1 93 ? -1.333 -15.097 0.989 1.00 86.25 93 PRO A C 1
ATOM 752 O O . PRO A 1 93 ? -2.544 -15.049 0.769 1.00 86.25 93 PRO A O 1
ATOM 755 N N . GLU A 1 94 ? -0.667 -16.256 1.070 1.00 72.06 94 GLU A N 1
ATOM 756 C CA . GLU A 1 94 ? -1.283 -17.583 0.858 1.00 72.06 94 GLU A CA 1
ATOM 757 C C . GLU A 1 94 ? -2.390 -17.898 1.867 1.00 72.06 94 GLU A C 1
ATOM 759 O O . GLU A 1 94 ? -3.328 -18.643 1.582 1.00 72.06 94 GLU A O 1
ATOM 764 N N . CYS A 1 95 ? -2.306 -17.295 3.047 1.00 60.53 95 CYS A N 1
ATOM 765 C CA . CYS A 1 95 ? -3.372 -17.292 4.020 1.00 60.53 95 CYS A CA 1
ATOM 766 C C . CYS A 1 95 ? -3.519 -15.873 4.580 1.00 60.53 95 CYS A C 1
ATOM 768 O O . CYS A 1 95 ? -2.586 -15.368 5.209 1.00 60.53 95 CYS A O 1
ATOM 770 N N . PRO A 1 96 ? -4.679 -15.221 4.397 1.00 54.56 96 PRO A N 1
ATOM 771 C CA . PRO A 1 96 ? -4.995 -13.998 5.119 1.00 54.56 96 PRO A CA 1
ATOM 772 C C . PRO A 1 96 ? -5.186 -14.377 6.596 1.00 54.56 96 PRO A C 1
ATOM 774 O O . PRO A 1 96 ? -6.267 -14.779 7.017 1.00 54.56 96 PRO A O 1
ATOM 777 N N . HIS A 1 97 ? -4.099 -14.416 7.365 1.00 54.59 97 HIS A N 1
ATOM 778 C CA . HIS A 1 97 ? -4.118 -14.922 8.732 1.00 54.59 97 HIS A CA 1
ATOM 779 C C . HIS A 1 97 ? -4.554 -13.859 9.746 1.00 54.59 97 HIS A C 1
ATOM 781 O O . HIS A 1 97 ? -4.042 -12.739 9.758 1.00 54.59 97 HIS A O 1
ATOM 787 N N . ARG A 1 98 ? -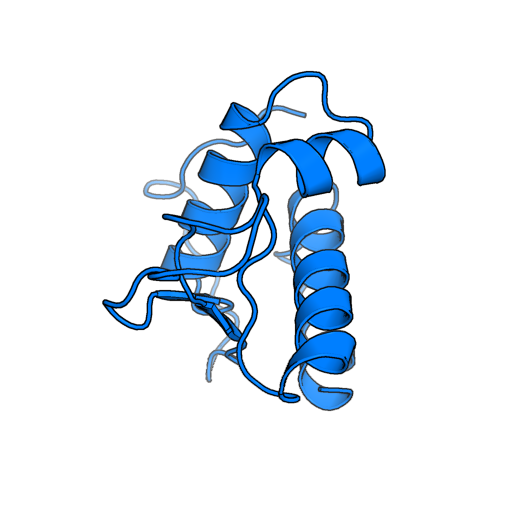5.385 -14.316 10.697 1.00 45.84 98 ARG A N 1
ATOM 788 C CA . ARG A 1 98 ? -5.583 -13.749 12.037 1.00 45.84 98 ARG A CA 1
ATOM 789 C C . ARG A 1 98 ? -4.244 -13.685 12.780 1.00 45.84 98 ARG A C 1
ATOM 791 O O . ARG A 1 98 ? -3.864 -14.639 13.456 1.00 45.84 98 ARG A O 1
ATOM 798 N N . HIS A 1 99 ? -3.541 -12.565 12.699 1.00 50.91 99 HIS A N 1
ATOM 799 C CA . HIS A 1 99 ? -2.634 -12.195 13.782 1.00 50.91 99 HIS A CA 1
ATOM 800 C C . HIS A 1 99 ? -3.488 -11.894 15.022 1.00 50.91 99 HIS A C 1
ATOM 802 O O . HIS A 1 99 ? -4.512 -11.225 14.915 1.00 50.91 99 HIS A O 1
ATOM 808 N N . ASP A 1 100 ? -3.072 -12.331 16.210 1.00 54.47 100 ASP A N 1
ATOM 809 C CA . ASP A 1 100 ? -3.733 -12.007 17.490 1.00 54.47 100 ASP A CA 1
ATOM 810 C C . ASP A 1 100 ? -3.638 -10.510 17.875 1.00 54.47 100 ASP A C 1
ATOM 812 O O . ASP A 1 100 ? -3.942 -10.119 19.000 1.00 54.47 100 ASP A O 1
ATOM 816 N N . GLY A 1 101 ? -3.189 -9.665 16.940 1.00 52.53 101 GLY A N 1
ATOM 817 C CA . GLY A 1 101 ? -3.000 -8.229 17.094 1.00 52.53 101 GLY A CA 1
ATOM 818 C C . GLY A 1 101 ? -1.809 -7.834 17.967 1.00 52.53 101 GLY A C 1
ATOM 819 O O . GLY A 1 101 ? -1.469 -6.655 17.999 1.00 52.53 101 GLY A O 1
ATOM 820 N N . SER A 1 102 ? -1.140 -8.777 18.640 1.00 52.12 102 SER A N 1
ATOM 821 C CA . SER A 1 102 ? -0.170 -8.469 19.701 1.00 52.12 102 SER A CA 1
ATOM 822 C C . SER A 1 102 ? 1.157 -7.888 19.192 1.00 52.12 102 SER A C 1
ATOM 824 O O . SER A 1 102 ? 1.797 -7.108 19.896 1.00 52.12 102 SER A O 1
ATOM 826 N N . ALA A 1 103 ? 1.548 -8.217 17.956 1.00 54.62 103 ALA A N 1
ATOM 827 C CA . ALA A 1 103 ? 2.789 -7.761 17.321 1.00 54.62 103 ALA A CA 1
ATOM 828 C C . ALA A 1 103 ? 2.574 -6.713 16.212 1.00 54.62 103 ALA A C 1
ATOM 830 O O . ALA A 1 103 ? 3.531 -6.286 15.562 1.00 54.62 103 ALA A O 1
ATOM 831 N N . LEU A 1 104 ? 1.326 -6.304 15.968 1.00 60.34 104 LEU A N 1
ATOM 832 C CA . LEU A 1 104 ? 1.000 -5.385 14.883 1.00 60.34 104 LEU A CA 1
ATOM 833 C C . LEU A 1 104 ? 1.184 -3.928 15.331 1.00 60.34 104 LEU A C 1
ATOM 835 O O . LEU A 1 104 ? 0.731 -3.552 16.415 1.00 60.34 104 LEU A O 1
ATOM 839 N N . PRO A 1 105 ? 1.804 -3.068 14.503 1.00 60.53 105 PRO A N 1
ATOM 840 C CA . PRO A 1 105 ? 1.819 -1.638 14.764 1.00 60.53 105 PRO A CA 1
ATOM 841 C C . PRO A 1 105 ? 0.383 -1.117 14.906 1.00 60.53 105 PRO A C 1
ATOM 843 O O . PRO A 1 105 ? -0.431 -1.283 13.999 1.00 60.53 105 PRO A O 1
ATOM 846 N N . VAL A 1 106 ? 0.063 -0.484 16.038 1.00 63.88 106 VAL A N 1
ATOM 847 C CA . VAL A 1 106 ? -1.275 0.080 16.264 1.00 63.88 106 VAL A CA 1
ATOM 848 C C . VAL A 1 106 ? -1.448 1.322 15.396 1.00 63.88 106 VAL A C 1
ATOM 850 O O . VAL A 1 106 ? -0.795 2.347 15.615 1.00 63.88 106 VAL A O 1
ATOM 853 N N . VAL A 1 107 ? -2.355 1.237 14.428 1.00 57.94 107 VAL A N 1
ATOM 854 C CA . VAL A 1 107 ? -2.852 2.389 13.674 1.00 57.94 107 VAL A CA 1
ATOM 855 C C . VAL A 1 107 ? -4.027 2.957 14.467 1.00 57.94 107 VAL A C 1
ATOM 857 O O . VAL A 1 107 ? -5.019 2.267 14.678 1.00 57.94 107 VAL A O 1
ATOM 860 N N . LYS A 1 108 ? -3.897 4.186 14.973 1.00 54.34 108 LYS A N 1
ATOM 861 C CA . LYS A 1 108 ? -5.038 4.924 15.529 1.00 54.34 108 LYS A CA 1
ATOM 862 C C . LYS A 1 108 ? -5.664 5.718 14.390 1.00 54.34 108 LYS A C 1
ATOM 864 O O . LYS A 1 108 ? -4.945 6.497 13.762 1.00 54.34 108 LYS A O 1
ATOM 869 N N . ASP A 1 109 ? -6.941 5.468 14.126 1.00 52.66 109 ASP A N 1
ATOM 870 C CA . ASP A 1 109 ? -7.764 6.315 13.258 1.00 52.66 109 ASP A CA 1
ATOM 871 C C . ASP A 1 109 ? -7.990 7.698 13.893 1.00 52.66 109 ASP A C 1
ATOM 873 O O . ASP A 1 109 ? -8.114 7.774 15.143 1.00 52.66 109 ASP A O 1
#

pLDDT: mean 84.22, std 13.38, range [45.84, 96.19]

Radius of gyration: 13.2 Å; chains: 1; bounding box: 30×32×34 Å